Protein AF-A0A2R4T4C9-F1 (afdb_monomer_lite)

Organism: NCBI:txid1535768

Secondary structure (DSSP, 8-state):
----BTTB----TTGGGTTS----HHHHH--SS--HHHHHHHHHHHHHHHHHHHHH-HHHHHHHHHHHHHHHHHHHHHHHHHHHHT---

Sequence (89 aa):
MECIVAGHMAVTAVEITELVPAVDLDLFIGPNAESTSDRAARLDAARDILADLRESDSEAAAYAAALMHARRLLVRSAQRRSRQSGVAA

Radius of gyration: 17.56 Å; chains: 1; bounding box: 28×45×52 Å

pLDDT: mean 74.38, std 18.36, range [34.91, 95.88]

Foldseek 3Di:
DFDDDPPDGDDDPPCVVVVDQPADLCLLQPDPDDDPVRVVVSVVVLVVVLVVCVVVPVVSSVVSVVSNVVSVVVVVVVVVVVVVVVPDD

Structure (mmCIF, N/CA/C/O backbone):
data_AF-A0A2R4T4C9-F1
#
_entry.id   AF-A0A2R4T4C9-F1
#
loop_
_atom_site.group_PDB
_atom_site.id
_atom_site.type_symbol
_atom_site.label_atom_id
_atom_site.label_alt_id
_atom_site.label_comp_id
_atom_site.label_asym_id
_atom_site.label_entity_id
_atom_site.label_seq_id
_atom_site.pdbx_PDB_ins_code
_atom_site.Cartn_x
_atom_site.Cartn_y
_atom_site.Cartn_z
_atom_site.occupancy
_atom_site.B_iso_or_equiv
_atom_site.auth_seq_id
_atom_site.auth_comp_id
_atom_site.auth_asym_id
_atom_site.auth_atom_id
_atom_site.pdbx_PDB_model_num
ATOM 1 N N . MET A 1 1 ? -4.194 33.748 6.742 1.00 39.53 1 MET A N 1
ATOM 2 C CA . MET A 1 1 ? -4.933 33.077 5.653 1.00 39.53 1 MET A CA 1
ATOM 3 C C . MET A 1 1 ? -5.124 31.649 6.107 1.00 39.53 1 MET A C 1
ATOM 5 O O . MET A 1 1 ? -4.147 30.919 6.172 1.00 39.53 1 MET A O 1
ATOM 9 N N . GLU A 1 2 ? -6.328 31.318 6.559 1.00 41.69 2 GLU A N 1
ATOM 10 C CA . GLU A 1 2 ? -6.628 30.061 7.247 1.00 41.69 2 GLU A CA 1
ATOM 11 C C . GLU A 1 2 ? -7.528 29.226 6.337 1.00 41.69 2 GLU A C 1
ATOM 13 O O . GLU A 1 2 ? -8.551 29.717 5.860 1.00 41.69 2 GLU A O 1
ATOM 18 N N . CYS A 1 3 ? -7.104 28.000 6.034 1.00 34.91 3 CYS A N 1
ATOM 19 C CA . CYS A 1 3 ? -7.833 27.080 5.169 1.00 34.91 3 CYS A CA 1
ATOM 20 C C . CYS A 1 3 ? -8.297 25.896 6.017 1.00 34.91 3 CYS A C 1
ATOM 22 O O . CYS A 1 3 ? -7.476 25.173 6.577 1.00 34.91 3 CYS A O 1
ATOM 24 N N . ILE A 1 4 ? -9.613 25.728 6.124 1.00 43.34 4 ILE A N 1
ATOM 25 C CA . ILE A 1 4 ? -10.262 24.645 6.866 1.00 43.34 4 ILE A CA 1
ATOM 26 C C . ILE A 1 4 ? -10.487 23.484 5.898 1.00 43.34 4 ILE A C 1
ATOM 28 O O . ILE A 1 4 ? -11.116 23.664 4.855 1.00 43.34 4 ILE A O 1
ATOM 32 N N . VAL A 1 5 ? -10.018 22.288 6.253 1.00 49.59 5 VAL A N 1
ATOM 33 C CA . VAL A 1 5 ? -10.326 21.047 5.530 1.00 49.59 5 VAL A CA 1
ATOM 34 C C . VAL A 1 5 ? -10.968 20.080 6.522 1.00 49.59 5 VAL A C 1
ATOM 36 O O . VAL A 1 5 ? -10.403 19.800 7.572 1.00 49.59 5 VAL A O 1
ATOM 39 N N . ALA A 1 6 ? -12.183 19.621 6.213 1.00 48.69 6 ALA A N 1
ATOM 40 C CA . ALA A 1 6 ? -12.918 18.593 6.962 1.00 48.69 6 ALA A CA 1
ATOM 41 C C . ALA A 1 6 ? -13.115 18.834 8.483 1.00 48.69 6 ALA A C 1
ATOM 43 O O . ALA A 1 6 ? -13.233 17.883 9.246 1.00 48.69 6 ALA A O 1
ATOM 44 N N . GLY A 1 7 ? -13.199 20.091 8.937 1.00 50.88 7 GLY A N 1
ATOM 45 C CA . GLY A 1 7 ? -13.606 20.415 10.315 1.00 50.88 7 GLY A CA 1
ATOM 46 C C . GLY A 1 7 ? -12.507 20.361 11.383 1.00 50.88 7 GLY A C 1
ATOM 47 O O . GLY A 1 7 ? -12.813 20.580 12.551 1.00 50.88 7 GLY A O 1
ATOM 48 N N . HIS A 1 8 ? -11.243 20.154 11.010 1.00 46.09 8 HIS A N 1
ATOM 49 C CA . HIS A 1 8 ? -10.112 20.210 11.940 1.00 46.09 8 HIS A CA 1
ATOM 50 C C . HIS A 1 8 ? -9.171 21.374 11.594 1.00 46.09 8 HIS A C 1
ATOM 52 O O . HIS A 1 8 ? -8.871 21.625 10.425 1.00 46.09 8 HIS A O 1
ATOM 58 N N . MET A 1 9 ? -8.735 22.129 12.614 1.00 44.75 9 MET A N 1
ATOM 59 C CA . MET A 1 9 ? -7.762 23.212 12.439 1.00 44.75 9 MET A CA 1
ATOM 60 C C . MET A 1 9 ? -6.398 22.621 12.077 1.00 44.75 9 MET A C 1
ATOM 62 O O . MET A 1 9 ? -5.855 21.818 12.830 1.00 44.75 9 MET A O 1
ATOM 66 N N . ALA A 1 10 ? -5.834 23.039 10.945 1.00 42.03 10 ALA A N 1
ATOM 67 C CA . ALA A 1 10 ? -4.493 22.652 10.529 1.00 42.03 10 ALA A CA 1
ATOM 68 C C . ALA A 1 10 ? -3.445 23.316 11.440 1.00 42.03 10 ALA A C 1
ATOM 70 O O . ALA A 1 10 ? -3.091 24.483 11.254 1.00 42.03 10 ALA A O 1
ATOM 71 N N . VAL A 1 11 ? -2.960 22.574 12.435 1.00 54.22 11 VAL A N 1
ATOM 72 C CA . VAL A 1 11 ? -1.840 22.978 13.288 1.00 54.22 11 VAL A CA 1
ATOM 73 C C . VAL A 1 11 ? -0.549 22.505 12.614 1.00 54.22 11 VAL A C 1
ATOM 75 O O . VAL A 1 11 ? -0.309 21.318 12.482 1.00 54.22 11 VAL A O 1
ATOM 78 N N . THR A 1 12 ? 0.206 23.477 12.092 1.00 48.38 12 THR A N 1
ATOM 79 C CA . THR A 1 12 ? 1.609 23.493 11.616 1.00 48.38 12 THR A CA 1
ATOM 80 C C . THR A 1 12 ? 2.229 22.254 10.929 1.00 48.38 12 THR A C 1
ATOM 82 O O . THR A 1 12 ? 2.167 21.128 11.398 1.00 48.38 12 THR A O 1
ATOM 85 N N . ALA A 1 13 ? 2.988 22.489 9.848 1.00 49.94 13 ALA A N 1
ATOM 86 C CA . ALA A 1 13 ? 3.667 21.474 9.019 1.00 49.94 13 ALA A CA 1
ATOM 87 C C . ALA A 1 13 ? 4.629 20.503 9.751 1.00 49.94 13 ALA A C 1
ATOM 89 O O . ALA A 1 13 ? 5.145 19.580 9.129 1.00 49.94 13 ALA A O 1
ATOM 90 N N . VAL A 1 14 ? 4.883 20.711 11.045 1.00 45.25 14 VAL A N 1
ATOM 91 C CA . VAL A 1 14 ? 5.752 19.877 11.885 1.00 45.25 14 VAL A CA 1
ATOM 92 C C . VAL A 1 14 ? 4.988 18.696 12.505 1.00 45.25 14 VAL A C 1
ATOM 94 O O . VAL A 1 14 ? 5.551 17.609 12.600 1.00 45.25 14 VAL A O 1
ATOM 97 N N . GLU A 1 15 ? 3.699 18.845 12.830 1.00 46.53 15 GLU A N 1
ATOM 98 C CA . GLU A 1 15 ? 2.901 17.803 13.512 1.00 46.53 15 GLU A CA 1
ATOM 99 C C . GLU A 1 15 ? 2.261 16.784 12.548 1.00 46.53 15 GLU A C 1
ATOM 101 O O . GLU A 1 15 ? 1.827 15.714 12.964 1.00 46.53 15 GLU A O 1
ATOM 106 N N . ILE A 1 16 ? 2.303 17.039 11.235 1.00 51.22 16 ILE A N 1
ATOM 107 C CA . ILE A 1 16 ? 1.882 16.076 10.194 1.00 51.22 16 ILE A CA 1
ATOM 108 C C . ILE A 1 16 ? 2.788 14.827 10.185 1.00 51.22 16 ILE A C 1
ATOM 110 O O . ILE A 1 16 ? 2.406 13.792 9.654 1.00 51.22 16 ILE A O 1
ATOM 114 N N . THR A 1 17 ? 3.972 14.891 10.803 1.00 52.25 17 THR A N 1
ATOM 115 C CA . THR A 1 17 ? 4.900 13.750 10.892 1.00 52.25 17 THR A CA 1
ATOM 116 C C . THR A 1 17 ? 4.415 12.664 11.859 1.00 52.25 17 THR A C 1
ATOM 118 O O . THR A 1 17 ? 4.722 11.496 11.642 1.00 52.25 17 THR A O 1
ATOM 121 N N . GLU A 1 18 ? 3.633 13.010 12.889 1.00 50.09 18 GLU A N 1
ATOM 122 C CA . GLU A 1 18 ? 3.083 12.018 13.833 1.00 50.09 18 GLU A CA 1
ATOM 123 C C . GLU A 1 18 ? 1.719 11.464 13.398 1.00 50.09 18 GLU A C 1
ATOM 125 O O . GLU A 1 18 ? 1.293 10.419 13.884 1.00 50.09 18 GLU A O 1
ATOM 130 N N . LEU A 1 19 ? 1.067 12.121 12.434 1.00 52.81 19 LEU A N 1
ATOM 131 C CA . LEU A 1 19 ? -0.176 11.681 11.798 1.00 52.81 19 LEU A CA 1
ATOM 132 C C . LEU A 1 19 ? 0.077 11.194 10.362 1.00 52.81 19 LEU A C 1
ATOM 134 O O . LEU A 1 19 ? -0.711 11.437 9.451 1.00 52.81 19 LEU A O 1
ATOM 138 N N . VAL A 1 20 ? 1.213 10.536 10.130 1.00 58.09 20 VAL A N 1
ATOM 139 C CA . VAL A 1 20 ? 1.386 9.729 8.921 1.00 58.09 20 VAL A CA 1
ATOM 140 C C . VAL A 1 20 ? 0.826 8.353 9.256 1.00 58.09 20 VAL A C 1
ATOM 142 O O . VAL A 1 20 ? 1.357 7.707 10.162 1.00 58.09 20 VAL A O 1
ATOM 145 N N . PRO A 1 21 ? -0.230 7.883 8.565 1.00 59.94 21 PRO A N 1
ATOM 146 C CA . PRO A 1 21 ? -0.687 6.512 8.719 1.00 59.94 21 PRO A CA 1
ATOM 147 C C . PRO A 1 21 ? 0.515 5.576 8.601 1.00 59.94 21 PRO A C 1
ATOM 149 O O . PRO A 1 21 ? 1.306 5.745 7.672 1.00 59.94 21 PRO A O 1
ATOM 152 N N . ALA A 1 22 ? 0.672 4.624 9.527 1.00 64.56 22 ALA A N 1
ATOM 153 C CA . ALA A 1 22 ? 1.787 3.667 9.585 1.00 64.56 22 ALA A CA 1
ATOM 154 C C . ALA A 1 22 ? 1.728 2.633 8.438 1.00 64.56 22 ALA A C 1
ATOM 156 O O . ALA A 1 22 ? 1.797 1.423 8.629 1.00 64.56 22 ALA A O 1
ATOM 157 N N . VAL A 1 23 ? 1.525 3.126 7.225 1.00 70.50 23 VAL A N 1
ATOM 158 C CA . VAL A 1 23 ? 1.351 2.396 5.986 1.00 70.50 23 VAL A CA 1
ATOM 159 C C . VAL A 1 23 ? 2.725 2.317 5.340 1.00 70.50 23 VAL A C 1
ATOM 161 O O . VAL A 1 23 ? 3.316 3.338 4.994 1.00 70.50 23 VAL A O 1
ATOM 164 N N . ASP A 1 24 ? 3.238 1.102 5.182 1.00 81.62 24 ASP A N 1
ATOM 165 C CA . ASP A 1 24 ? 4.533 0.845 4.551 1.00 81.62 24 ASP A CA 1
ATOM 166 C C . ASP A 1 24 ? 4.537 1.341 3.091 1.00 81.62 24 ASP A C 1
ATOM 168 O O . ASP A 1 24 ? 3.940 0.732 2.201 1.00 81.62 24 ASP A O 1
ATOM 172 N N . LEU A 1 25 ? 5.203 2.470 2.826 1.00 82.00 25 LEU A N 1
ATOM 173 C CA . LEU A 1 25 ? 5.224 3.073 1.491 1.00 82.00 25 LEU A CA 1
ATOM 174 C C . LEU A 1 25 ? 5.833 2.141 0.438 1.00 82.00 25 LEU A C 1
ATOM 176 O O . LEU A 1 25 ? 5.334 2.097 -0.693 1.00 82.00 25 LEU A O 1
ATOM 180 N N . ASP A 1 26 ? 6.880 1.395 0.788 1.00 84.00 26 ASP A N 1
ATOM 181 C CA . ASP A 1 26 ? 7.577 0.522 -0.155 1.00 84.00 26 ASP A CA 1
ATOM 182 C C . ASP A 1 26 ? 6.701 -0.667 -0.546 1.00 84.00 26 ASP A C 1
ATOM 184 O O . ASP A 1 26 ? 6.704 -1.088 -1.708 1.00 84.00 26 ASP A O 1
ATOM 188 N N . LEU A 1 27 ? 5.849 -1.137 0.365 1.00 88.44 27 LEU A N 1
ATOM 189 C CA . LEU A 1 27 ? 4.860 -2.167 0.073 1.00 88.44 27 LEU A CA 1
ATOM 190 C C . LEU A 1 27 ? 3.835 -1.714 -0.984 1.00 88.44 27 LEU A C 1
ATOM 192 O O . LEU A 1 27 ? 3.555 -2.433 -1.952 1.00 88.44 27 LEU A O 1
ATOM 196 N N . PHE A 1 28 ? 3.291 -0.500 -0.862 1.00 88.81 28 PHE A N 1
ATOM 197 C CA . PHE A 1 28 ? 2.241 -0.020 -1.773 1.00 88.81 28 PHE A CA 1
ATOM 198 C C . PHE A 1 28 ? 2.789 0.547 -3.091 1.00 88.81 28 PHE A C 1
ATOM 200 O O . PHE A 1 28 ? 2.181 0.355 -4.156 1.00 88.81 28 PHE A O 1
ATOM 207 N N . ILE A 1 29 ? 3.951 1.201 -3.063 1.00 87.56 29 ILE A N 1
ATOM 208 C CA . ILE A 1 29 ? 4.580 1.801 -4.248 1.00 87.56 29 ILE A CA 1
ATOM 209 C C . ILE A 1 29 ? 5.408 0.757 -5.012 1.00 87.56 29 ILE A C 1
ATOM 211 O O . ILE A 1 29 ? 5.330 0.690 -6.248 1.00 87.56 29 ILE A O 1
ATOM 215 N N . GLY A 1 30 ? 6.130 -0.099 -4.291 1.00 85.06 30 GLY A N 1
ATOM 216 C CA . GLY A 1 30 ? 7.114 -1.029 -4.835 1.00 85.06 30 GLY A CA 1
ATOM 217 C C . GLY A 1 30 ? 8.414 -0.343 -5.278 1.00 85.06 30 GLY A C 1
ATOM 218 O O . GLY A 1 30 ? 8.416 0.852 -5.600 1.00 85.06 30 GLY A O 1
ATOM 219 N N . PRO A 1 31 ? 9.522 -1.097 -5.377 1.00 83.38 31 PRO A N 1
ATOM 220 C CA . PRO A 1 31 ? 10.817 -0.552 -5.774 1.00 83.38 31 PRO A CA 1
ATOM 221 C C . PRO A 1 31 ? 10.830 -0.059 -7.234 1.00 83.38 31 PRO A C 1
ATOM 223 O O . PRO A 1 31 ? 9.946 -0.351 -8.048 1.00 83.38 31 PRO A O 1
ATOM 226 N N . ASN A 1 32 ? 11.848 0.729 -7.596 1.00 74.25 32 ASN A N 1
ATOM 227 C CA . ASN A 1 32 ? 11.990 1.284 -8.951 1.00 74.25 32 ASN A CA 1
ATOM 228 C C . ASN A 1 32 ? 12.188 0.203 -10.026 1.00 74.25 32 ASN A C 1
ATOM 230 O O . ASN A 1 32 ? 11.642 0.330 -11.122 1.00 74.25 32 ASN A O 1
ATOM 234 N N . ALA A 1 33 ? 12.930 -0.855 -9.701 1.00 80.44 33 ALA A N 1
ATOM 235 C CA . ALA A 1 33 ? 13.109 -2.034 -10.536 1.00 80.44 33 ALA A CA 1
ATOM 236 C C . ALA A 1 33 ? 12.520 -3.240 -9.797 1.00 80.44 33 ALA A C 1
ATOM 238 O O . ALA A 1 33 ? 13.031 -3.646 -8.759 1.00 80.44 33 ALA A O 1
ATOM 239 N N . GLU A 1 34 ? 11.419 -3.771 -10.316 1.00 86.94 34 GLU A N 1
ATOM 240 C CA . GLU A 1 34 ? 10.675 -4.889 -9.736 1.00 86.94 34 GLU A CA 1
ATOM 241 C C . GLU A 1 34 ? 10.335 -5.868 -10.863 1.00 86.94 34 GLU A C 1
ATOM 243 O O . GLU A 1 34 ? 9.924 -5.438 -11.949 1.00 86.94 34 GLU A O 1
ATOM 248 N N . SER A 1 35 ? 10.513 -7.171 -10.633 1.00 88.62 35 SER A N 1
ATOM 249 C CA . SER A 1 35 ? 10.109 -8.185 -11.608 1.00 88.62 35 SER A CA 1
ATOM 250 C C . SER A 1 35 ? 8.579 -8.274 -11.695 1.00 88.62 35 SER A C 1
ATOM 252 O O . SER A 1 35 ? 7.850 -7.820 -10.811 1.00 88.62 35 SER A O 1
ATOM 254 N N . THR A 1 36 ? 8.047 -8.850 -12.773 1.00 88.31 36 THR A N 1
ATOM 255 C CA . THR A 1 36 ? 6.591 -8.997 -12.928 1.00 88.31 36 THR A CA 1
ATOM 256 C C . THR A 1 36 ? 5.978 -9.933 -11.887 1.00 88.31 36 THR A C 1
ATOM 258 O O . THR A 1 36 ? 4.860 -9.665 -11.447 1.00 88.31 36 THR A O 1
ATOM 261 N N . SER A 1 37 ? 6.690 -10.993 -11.490 1.00 90.06 37 SER A N 1
ATOM 262 C CA . SER A 1 37 ? 6.253 -11.931 -10.450 1.00 90.06 37 SER A CA 1
ATOM 263 C C . SER A 1 37 ? 6.249 -11.277 -9.075 1.00 90.06 37 SER A C 1
A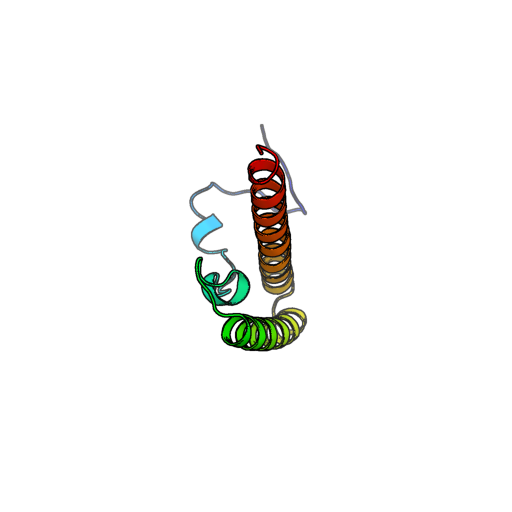TOM 265 O O . SER A 1 37 ? 5.238 -11.347 -8.379 1.00 90.06 37 SER A O 1
ATOM 267 N N . ASP A 1 38 ? 7.322 -10.568 -8.722 1.00 90.12 38 ASP A N 1
ATOM 268 C CA . ASP A 1 38 ? 7.438 -9.925 -7.408 1.00 90.12 38 ASP A CA 1
ATOM 269 C C . ASP A 1 38 ? 6.409 -8.803 -7.280 1.00 90.12 38 ASP A C 1
ATOM 271 O O . ASP A 1 38 ? 5.718 -8.691 -6.270 1.00 90.12 38 ASP A O 1
ATOM 275 N N . ARG A 1 39 ? 6.189 -8.060 -8.371 1.00 90.12 39 ARG A N 1
ATOM 276 C CA . ARG A 1 39 ? 5.125 -7.060 -8.454 1.00 90.12 39 ARG A CA 1
ATOM 277 C C . ARG A 1 39 ? 3.740 -7.654 -8.251 1.00 90.12 39 ARG A C 1
ATOM 279 O O . ARG A 1 39 ? 2.895 -7.006 -7.636 1.00 90.12 39 ARG A O 1
ATOM 286 N N . ALA A 1 40 ? 3.466 -8.829 -8.814 1.00 91.31 40 ALA A N 1
ATOM 287 C CA . ALA A 1 40 ? 2.177 -9.485 -8.637 1.00 91.31 40 ALA A CA 1
ATOM 288 C C . ALA A 1 40 ? 1.973 -9.886 -7.172 1.00 91.31 40 ALA A C 1
ATOM 290 O O . ALA A 1 40 ? 0.942 -9.529 -6.609 1.00 91.31 40 ALA A O 1
ATOM 291 N N . ALA A 1 41 ? 2.977 -10.521 -6.559 1.00 93.69 41 ALA A N 1
ATOM 292 C CA . ALA A 1 41 ? 2.952 -10.922 -5.154 1.00 93.69 41 ALA A CA 1
ATOM 293 C C . ALA A 1 41 ? 2.797 -9.720 -4.209 1.00 93.69 41 ALA A C 1
ATOM 295 O O . ALA A 1 41 ? 1.945 -9.719 -3.327 1.00 93.69 41 ALA A O 1
ATOM 296 N N . ARG A 1 42 ? 3.549 -8.641 -4.440 1.00 93.94 42 ARG A N 1
ATOM 297 C CA . ARG A 1 42 ? 3.435 -7.414 -3.648 1.00 93.94 42 ARG A CA 1
ATOM 298 C C . ARG A 1 42 ? 2.062 -6.764 -3.786 1.00 93.94 42 ARG A C 1
ATOM 300 O O . ARG A 1 42 ? 1.499 -6.306 -2.801 1.00 93.94 42 ARG A O 1
ATOM 307 N N . LEU A 1 43 ? 1.513 -6.694 -5.002 1.00 93.75 43 LEU A N 1
ATOM 308 C CA . LEU A 1 43 ? 0.170 -6.147 -5.208 1.00 93.75 43 LEU A CA 1
ATOM 309 C C . LEU A 1 43 ? -0.918 -7.020 -4.582 1.00 93.75 43 LEU A C 1
ATOM 311 O O . LEU A 1 43 ? -1.986 -6.495 -4.286 1.00 93.75 43 LEU A O 1
ATOM 315 N N . ASP A 1 44 ? -0.688 -8.322 -4.448 1.00 95.88 44 ASP A N 1
ATOM 316 C CA . ASP A 1 44 ? -1.569 -9.237 -3.725 1.00 95.88 44 ASP A CA 1
ATOM 317 C C . ASP A 1 44 ? -1.571 -8.895 -2.231 1.00 95.88 44 ASP A C 1
ATOM 319 O O . ASP A 1 44 ? -2.584 -8.427 -1.719 1.00 95.88 44 ASP A O 1
ATOM 323 N N . ALA A 1 45 ? -0.394 -8.906 -1.598 1.00 93.44 45 ALA A N 1
ATOM 324 C CA . ALA A 1 45 ? -0.227 -8.515 -0.196 1.00 93.44 45 ALA A CA 1
ATOM 325 C C . ALA A 1 45 ? -0.756 -7.097 0.100 1.00 93.44 45 ALA A C 1
ATOM 327 O O . ALA A 1 45 ? -1.424 -6.862 1.105 1.00 93.44 45 ALA A O 1
ATOM 328 N N . ALA A 1 46 ? -0.512 -6.138 -0.799 1.00 93.69 46 ALA A N 1
ATOM 329 C CA . ALA A 1 46 ? -1.021 -4.776 -0.663 1.00 93.69 46 ALA A CA 1
ATOM 330 C C . ALA A 1 46 ? -2.558 -4.708 -0.719 1.00 93.69 46 ALA A C 1
ATOM 332 O O . ALA A 1 46 ? -3.150 -3.814 -0.117 1.00 93.69 46 ALA A O 1
ATOM 333 N N . ARG A 1 47 ? -3.229 -5.608 -1.452 1.00 94.81 47 ARG A N 1
ATOM 334 C CA . ARG A 1 47 ? -4.700 -5.658 -1.475 1.00 94.81 47 ARG A CA 1
ATOM 335 C C . ARG A 1 47 ? -5.259 -6.233 -0.185 1.00 94.81 47 ARG A C 1
ATOM 337 O O . ARG A 1 47 ? -6.249 -5.685 0.290 1.00 94.81 47 ARG A O 1
ATOM 344 N N . ASP A 1 48 ? -4.623 -7.265 0.356 1.00 95.38 48 ASP A N 1
ATOM 345 C CA . ASP A 1 48 ? -5.031 -7.880 1.620 1.00 95.38 48 ASP A CA 1
ATOM 346 C C . ASP A 1 48 ? -4.933 -6.864 2.759 1.00 95.38 48 ASP A C 1
ATOM 348 O O . ASP A 1 48 ? -5.927 -6.556 3.408 1.00 95.38 48 ASP A O 1
ATOM 352 N N . ILE A 1 49 ? -3.783 -6.199 2.894 1.00 91.94 49 ILE A N 1
ATOM 353 C CA . ILE A 1 49 ? -3.592 -5.1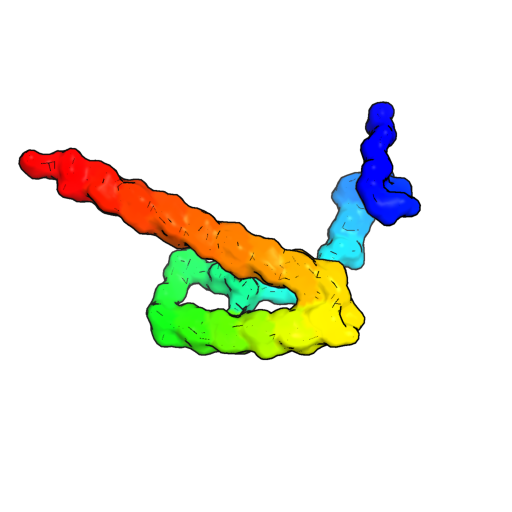70 3.926 1.00 91.94 49 ILE A CA 1
ATOM 354 C C . ILE A 1 49 ? -4.536 -3.983 3.713 1.00 91.94 49 ILE A C 1
ATOM 356 O O . ILE A 1 49 ? -5.045 -3.413 4.672 1.00 91.94 49 ILE A O 1
ATO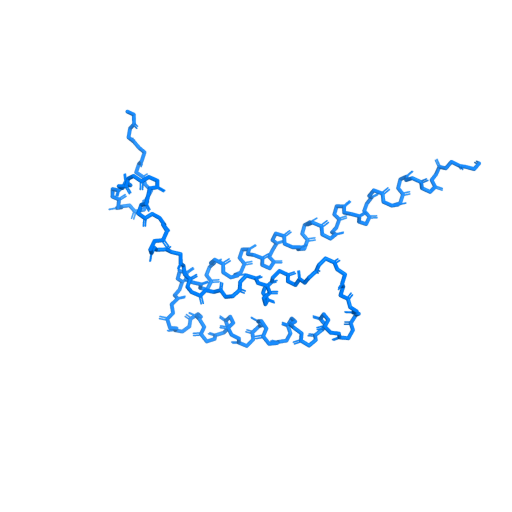M 360 N N . LEU A 1 50 ? -4.822 -3.598 2.464 1.00 92.62 50 LEU A N 1
ATOM 361 C CA . LEU A 1 50 ? -5.817 -2.557 2.202 1.00 92.62 50 LEU A CA 1
ATOM 362 C C . LEU A 1 50 ? -7.227 -2.974 2.648 1.00 92.62 50 LEU A C 1
ATOM 364 O O . LEU A 1 50 ? -8.007 -2.104 3.034 1.00 92.62 50 LEU A O 1
ATOM 368 N N . ALA A 1 51 ? -7.582 -4.258 2.564 1.00 94.12 51 ALA A N 1
ATOM 369 C CA . ALA A 1 51 ? -8.855 -4.753 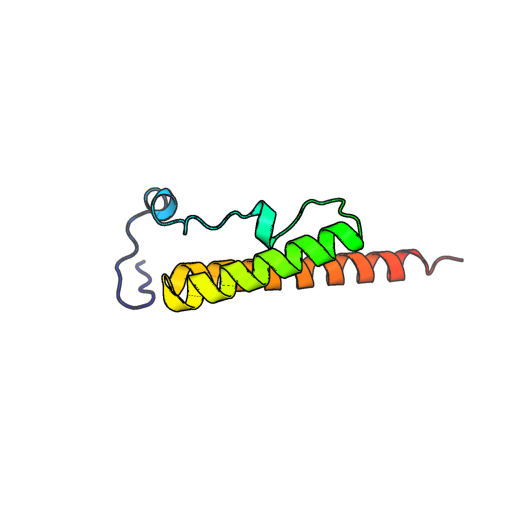3.078 1.00 94.12 51 ALA A CA 1
ATOM 370 C C . ALA A 1 51 ? -8.904 -4.625 4.606 1.00 94.12 51 ALA A C 1
ATOM 372 O O . ALA A 1 51 ? -9.835 -4.006 5.116 1.00 94.12 51 ALA A O 1
ATOM 373 N N . ASP A 1 52 ? -7.853 -5.058 5.302 1.00 92.44 52 ASP A N 1
ATOM 374 C CA . ASP A 1 52 ? -7.747 -4.946 6.762 1.00 92.44 52 ASP A CA 1
ATOM 375 C C . ASP A 1 52 ? -7.775 -3.482 7.235 1.00 92.44 52 ASP A C 1
ATOM 377 O O . ASP A 1 52 ? -8.448 -3.124 8.208 1.00 92.44 52 ASP A O 1
ATOM 381 N N . LEU A 1 53 ? -7.087 -2.588 6.516 1.00 89.81 53 LEU A N 1
ATOM 382 C CA . LEU A 1 53 ? -7.098 -1.153 6.808 1.00 89.81 53 LEU A CA 1
ATOM 383 C C . LEU A 1 53 ? -8.492 -0.551 6.621 1.00 89.81 53 LEU A C 1
ATOM 385 O O . LEU A 1 53 ? -8.888 0.304 7.398 1.00 89.81 53 LEU A O 1
ATOM 389 N N . ARG A 1 54 ? -9.283 -0.994 5.637 1.00 92.12 54 ARG A N 1
ATOM 390 C CA . ARG A 1 54 ? -10.655 -0.475 5.463 1.00 92.12 54 ARG A CA 1
ATOM 391 C C . ARG A 1 54 ? -11.555 -0.775 6.655 1.00 92.12 54 ARG A C 1
ATOM 393 O O . ARG A 1 54 ? -12.513 -0.036 6.866 1.00 92.12 54 ARG A O 1
ATOM 400 N N . GLU A 1 55 ? -11.264 -1.842 7.390 1.00 92.62 55 GLU A N 1
ATOM 401 C CA . GLU A 1 55 ? -12.018 -2.240 8.576 1.00 92.62 55 GLU A CA 1
ATOM 402 C C . GLU A 1 55 ? -11.509 -1.557 9.852 1.00 92.62 55 GLU A C 1
ATOM 404 O O . GLU A 1 55 ? -12.304 -1.252 10.739 1.00 92.62 55 GLU A O 1
ATOM 409 N N . SER A 1 56 ? -10.202 -1.296 9.939 1.00 87.69 56 SER A N 1
ATOM 410 C CA . SER A 1 56 ? -9.546 -0.797 11.157 1.00 87.69 56 SER A CA 1
ATOM 411 C C . SER A 1 56 ? -9.258 0.707 11.153 1.00 87.69 56 SER A C 1
ATOM 413 O O . SER A 1 56 ? -9.436 1.363 12.178 1.00 87.69 56 SER A O 1
ATOM 415 N N . ASP A 1 57 ? -8.838 1.263 10.017 1.00 87.69 57 ASP A N 1
ATOM 416 C CA . ASP A 1 57 ? -8.430 2.658 9.860 1.00 87.69 57 ASP A CA 1
ATOM 417 C C . ASP A 1 57 ? -8.744 3.166 8.440 1.00 87.69 57 ASP A C 1
ATOM 419 O O . ASP A 1 57 ? -7.980 3.021 7.476 1.00 87.69 57 ASP A O 1
ATOM 423 N N . SER A 1 58 ? -9.907 3.809 8.317 1.00 86.06 58 SER A N 1
ATOM 424 C CA . SER A 1 58 ? -10.391 4.337 7.039 1.00 86.06 58 SER A CA 1
ATOM 425 C C . SER A 1 58 ? -9.485 5.413 6.425 1.00 86.06 58 SER A C 1
ATOM 427 O O . SER A 1 58 ? -9.455 5.551 5.198 1.00 86.06 58 SER A O 1
ATOM 429 N N . GLU A 1 59 ? -8.734 6.157 7.243 1.00 85.94 59 GLU A N 1
ATOM 430 C CA . GLU A 1 59 ? -7.820 7.197 6.770 1.00 85.94 59 GLU A CA 1
ATOM 431 C C . GLU A 1 59 ? -6.546 6.565 6.201 1.00 85.94 59 GLU A C 1
ATOM 433 O O . GLU A 1 59 ? -6.158 6.858 5.063 1.00 85.94 59 GLU A O 1
ATOM 438 N N . ALA A 1 60 ? -5.968 5.600 6.919 1.00 84.81 60 ALA A N 1
ATOM 439 C CA . ALA A 1 60 ? -4.859 4.789 6.426 1.00 84.81 60 ALA A CA 1
ATOM 440 C C . ALA A 1 60 ? -5.217 4.049 5.129 1.00 84.81 60 ALA A C 1
ATOM 442 O O . ALA A 1 60 ? -4.428 4.025 4.179 1.00 84.81 60 ALA A O 1
ATOM 443 N N . ALA A 1 61 ? -6.433 3.503 5.040 1.00 90.06 61 ALA A N 1
ATOM 444 C CA . ALA A 1 61 ? -6.925 2.853 3.831 1.00 90.06 61 ALA A CA 1
ATOM 445 C C . ALA A 1 61 ? -7.016 3.819 2.638 1.00 90.06 61 ALA A C 1
ATOM 447 O O . ALA A 1 61 ? -6.626 3.472 1.516 1.00 90.06 61 ALA A O 1
ATOM 448 N N . ALA A 1 62 ? -7.522 5.036 2.858 1.00 89.94 62 ALA A N 1
ATOM 449 C CA . ALA A 1 62 ? -7.599 6.060 1.819 1.00 89.94 62 ALA A CA 1
ATOM 450 C C . ALA A 1 62 ? -6.198 6.462 1.330 1.00 89.94 62 ALA A C 1
ATOM 452 O O . ALA A 1 62 ? -5.963 6.545 0.119 1.00 89.94 62 ALA A O 1
ATOM 453 N N . TYR A 1 63 ? -5.255 6.632 2.259 1.00 87.88 63 TYR A N 1
ATOM 454 C CA . TYR A 1 63 ? -3.864 6.941 1.949 1.00 87.88 63 TYR A CA 1
ATOM 455 C C . TYR A 1 63 ? -3.189 5.822 1.138 1.00 87.88 63 TYR A C 1
ATOM 457 O O . TYR A 1 63 ? -2.665 6.069 0.048 1.00 87.88 63 TYR A O 1
ATOM 465 N N . ALA A 1 64 ? -3.292 4.568 1.586 1.00 89.88 64 ALA A N 1
ATOM 466 C CA . ALA A 1 64 ? -2.767 3.399 0.879 1.00 89.88 64 ALA A CA 1
ATOM 467 C C . ALA A 1 64 ? -3.343 3.268 -0.547 1.00 89.88 64 ALA A C 1
ATOM 469 O O . ALA A 1 64 ? -2.613 3.051 -1.523 1.00 89.88 64 ALA A O 1
ATOM 470 N N . ALA A 1 65 ? -4.654 3.476 -0.709 1.00 92.25 65 ALA A N 1
ATOM 471 C CA . ALA A 1 65 ? -5.304 3.458 -2.017 1.00 92.25 65 ALA A CA 1
ATOM 472 C C . ALA A 1 65 ? -4.778 4.565 -2.952 1.00 92.25 65 ALA A C 1
ATOM 474 O O . ALA A 1 65 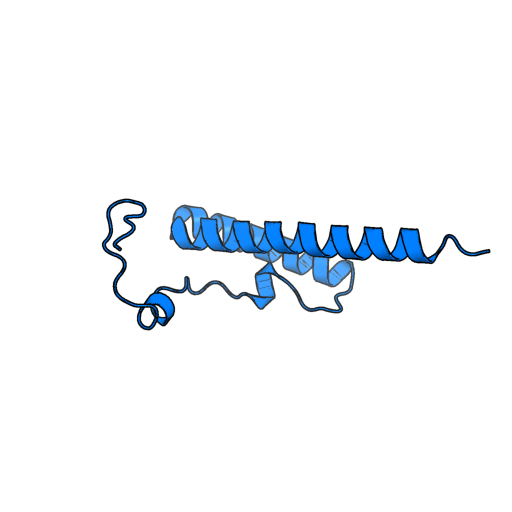? -4.588 4.326 -4.156 1.00 92.25 65 ALA A O 1
ATOM 475 N N . ALA A 1 66 ? -4.509 5.758 -2.410 1.00 90.75 66 ALA A N 1
ATOM 476 C CA . ALA A 1 66 ? -3.924 6.868 -3.154 1.00 90.75 66 ALA A CA 1
ATOM 477 C C . ALA A 1 66 ? -2.505 6.536 -3.647 1.00 90.75 66 ALA A C 1
ATOM 479 O O . ALA A 1 66 ? -2.210 6.760 -4.826 1.00 90.75 66 ALA A O 1
ATOM 480 N N . LEU A 1 67 ? -1.666 5.905 -2.816 1.00 90.62 67 LEU A N 1
ATOM 481 C CA . LEU A 1 67 ? -0.327 5.443 -3.208 1.00 90.62 67 LEU A CA 1
ATOM 482 C C . LEU A 1 67 ? -0.384 4.462 -4.389 1.00 90.62 67 LEU A C 1
ATOM 484 O O . LEU A 1 67 ? 0.299 4.646 -5.406 1.00 90.62 67 LEU A O 1
ATOM 488 N N . MET A 1 68 ? -1.273 3.464 -4.321 1.00 90.75 68 MET A N 1
ATOM 489 C CA . MET A 1 68 ? -1.467 2.509 -5.419 1.00 90.75 68 MET A CA 1
ATOM 490 C C . MET A 1 68 ? -1.956 3.191 -6.707 1.00 90.75 68 MET A C 1
ATOM 492 O O . MET A 1 68 ? -1.612 2.772 -7.819 1.00 90.75 68 MET A O 1
ATOM 496 N N . HIS A 1 69 ? -2.782 4.237 -6.595 1.00 90.25 69 HIS A N 1
ATOM 497 C CA . HIS A 1 69 ? -3.231 5.015 -7.747 1.00 90.25 69 HIS A CA 1
ATOM 498 C C . HIS A 1 69 ? -2.096 5.841 -8.365 1.00 90.25 69 HIS A C 1
ATOM 500 O O . HIS A 1 69 ? -1.873 5.744 -9.575 1.00 90.25 69 HIS A O 1
ATOM 506 N N . ALA A 1 70 ? -1.342 6.580 -7.552 1.00 86.19 70 ALA A N 1
ATOM 507 C CA . ALA A 1 70 ? -0.214 7.389 -8.001 1.00 86.19 70 ALA A CA 1
ATOM 508 C C . ALA A 1 70 ? 0.830 6.540 -8.745 1.00 86.19 70 ALA A C 1
ATOM 510 O O . ALA A 1 70 ? 1.239 6.884 -9.858 1.00 86.19 70 ALA A 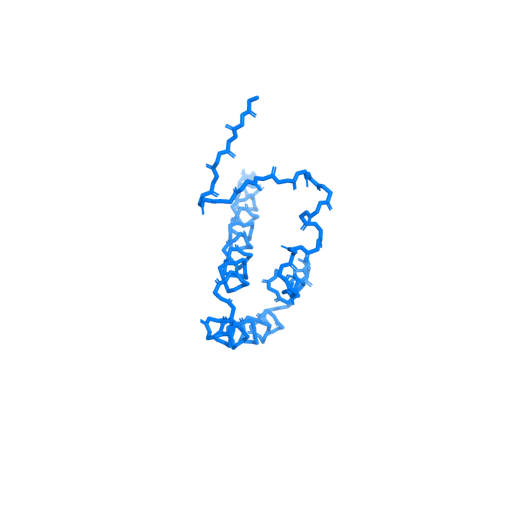O 1
ATOM 511 N N . ARG A 1 71 ? 1.174 5.358 -8.214 1.00 85.50 71 ARG A N 1
ATOM 512 C CA . ARG A 1 71 ? 2.094 4.424 -8.882 1.00 85.50 71 ARG A CA 1
ATOM 513 C C . ARG A 1 71 ? 1.606 4.007 -10.271 1.00 85.50 71 ARG A C 1
ATOM 515 O O . ARG A 1 71 ? 2.404 3.943 -11.206 1.00 85.50 71 ARG A O 1
ATOM 522 N N . ARG A 1 72 ? 0.302 3.756 -10.450 1.00 83.69 72 ARG A N 1
ATOM 523 C CA . ARG A 1 72 ? -0.267 3.428 -11.773 1.00 83.69 72 ARG A CA 1
ATOM 524 C C . ARG A 1 72 ? -0.080 4.567 -12.773 1.00 83.69 72 ARG A C 1
ATOM 526 O O . ARG A 1 72 ? 0.213 4.295 -13.937 1.00 83.69 72 ARG A O 1
ATOM 533 N N . LEU A 1 73 ? -0.233 5.817 -12.341 1.00 84.31 73 LEU A N 1
ATOM 534 C CA . LEU A 1 73 ? -0.016 6.984 -13.198 1.00 84.31 73 LEU A CA 1
ATOM 535 C C . LEU A 1 73 ? 1.460 7.129 -13.586 1.00 84.31 73 LEU A C 1
ATOM 537 O O . LEU A 1 73 ? 1.763 7.333 -14.763 1.00 84.31 73 LEU A O 1
ATOM 541 N N . LEU A 1 74 ? 2.375 6.928 -12.633 1.00 80.56 74 LEU A N 1
ATOM 542 C CA . LEU A 1 74 ? 3.818 6.966 -12.881 1.00 80.56 74 LEU A CA 1
ATOM 543 C C . LEU A 1 74 ? 4.245 5.905 -13.904 1.00 80.56 74 LEU A C 1
ATOM 545 O O . LEU A 1 74 ? 4.868 6.250 -14.910 1.00 80.56 74 LEU A O 1
ATOM 549 N N . VAL A 1 75 ? 3.824 4.648 -13.727 1.00 78.56 75 VAL A N 1
ATOM 550 C CA . VAL A 1 75 ? 4.126 3.559 -14.676 1.00 78.56 75 VAL A CA 1
ATOM 551 C C . VAL A 1 75 ? 3.571 3.864 -16.073 1.00 78.56 75 VAL A C 1
ATOM 553 O O . VAL A 1 75 ? 4.277 3.706 -17.069 1.00 78.56 75 VAL A O 1
ATOM 556 N N . ARG A 1 76 ? 2.332 4.367 -16.169 1.00 74.69 76 ARG A N 1
ATOM 557 C CA . ARG A 1 76 ? 1.727 4.753 -17.457 1.00 74.69 76 ARG A CA 1
ATOM 558 C C . ARG A 1 76 ? 2.498 5.878 -18.141 1.00 74.69 76 ARG A C 1
ATOM 560 O O . ARG A 1 76 ? 2.709 5.821 -19.351 1.00 74.69 76 ARG A O 1
ATOM 567 N N . SER A 1 77 ? 2.927 6.889 -17.386 1.00 68.38 77 SER A N 1
ATOM 568 C CA . SER A 1 77 ? 3.696 8.011 -17.932 1.00 68.38 77 SER A CA 1
ATOM 569 C C . SER A 1 77 ? 5.065 7.570 -18.464 1.00 68.38 77 SER A C 1
ATOM 571 O O . SER A 1 77 ? 5.462 7.991 -19.552 1.00 68.38 77 SER A O 1
ATOM 573 N N . ALA A 1 78 ? 5.744 6.654 -17.763 1.00 70.62 78 ALA A N 1
ATOM 574 C CA . ALA A 1 78 ? 7.012 6.078 -18.201 1.00 70.62 78 ALA A CA 1
ATOM 575 C C . ALA A 1 78 ? 6.855 5.281 -19.508 1.00 70.62 78 ALA A C 1
ATOM 577 O O . ALA A 1 78 ? 7.623 5.478 -20.450 1.00 70.62 78 ALA A O 1
ATOM 578 N N . GLN A 1 79 ? 5.805 4.460 -19.612 1.00 70.38 79 GLN A N 1
ATOM 579 C CA . GLN A 1 79 ? 5.514 3.671 -20.814 1.00 70.38 79 GLN A CA 1
ATOM 580 C C . GLN A 1 79 ? 5.137 4.536 -22.030 1.00 70.38 79 GLN A C 1
ATOM 582 O O . GLN A 1 79 ? 5.319 4.131 -23.178 1.00 70.38 79 GLN A O 1
ATOM 587 N N . ARG A 1 80 ? 4.584 5.731 -21.804 1.00 68.25 80 ARG A N 1
ATOM 588 C CA . ARG A 1 80 ? 4.222 6.659 -22.884 1.00 68.25 80 ARG A CA 1
ATOM 589 C C . ARG A 1 80 ? 5.454 7.348 -23.476 1.00 68.25 80 ARG A C 1
ATOM 591 O O . ARG A 1 80 ? 5.532 7.476 -24.694 1.00 68.25 80 ARG A O 1
ATOM 598 N N . ARG A 1 81 ? 6.431 7.715 -22.637 1.00 65.00 81 ARG A N 1
ATOM 599 C CA . ARG A 1 81 ? 7.707 8.300 -23.087 1.00 65.00 81 ARG A CA 1
ATOM 600 C C . ARG A 1 81 ? 8.541 7.316 -23.905 1.00 65.00 81 ARG A C 1
ATOM 602 O O . ARG A 1 81 ? 9.045 7.697 -24.956 1.00 65.00 81 ARG A O 1
ATOM 609 N N . SER A 1 82 ? 8.625 6.049 -23.490 1.00 66.69 82 SER A N 1
ATOM 610 C CA . SER A 1 82 ? 9.385 5.038 -24.244 1.00 66.69 82 SER A CA 1
ATOM 611 C C . SER A 1 82 ? 8.835 4.813 -25.657 1.00 66.69 82 SER A C 1
ATOM 613 O O . SER A 1 82 ? 9.602 4.617 -26.593 1.00 66.69 82 SER A O 1
ATOM 615 N N . ARG A 1 83 ? 7.512 4.914 -25.838 1.00 61.94 83 ARG A N 1
ATOM 616 C CA . ARG A 1 83 ? 6.866 4.826 -27.157 1.00 61.94 83 ARG A CA 1
ATOM 617 C C . ARG A 1 83 ? 7.159 6.018 -28.068 1.00 61.94 83 ARG A C 1
ATOM 619 O O . ARG A 1 83 ? 7.185 5.839 -29.277 1.00 61.94 83 ARG A O 1
ATOM 626 N N . GLN A 1 84 ? 7.364 7.211 -27.513 1.00 61.00 84 GLN A N 1
ATOM 627 C CA . GLN A 1 84 ? 7.654 8.417 -28.297 1.00 61.00 84 GLN A CA 1
ATOM 628 C C . GLN A 1 84 ? 9.124 8.491 -28.728 1.00 61.00 84 GLN A C 1
ATOM 630 O O . GLN A 1 84 ? 9.401 8.929 -29.837 1.00 61.00 84 GLN A O 1
ATOM 635 N N . SER A 1 85 ? 10.057 8.003 -27.906 1.00 59.84 85 SER A N 1
ATOM 636 C CA . SER A 1 85 ? 11.484 7.953 -28.266 1.00 59.84 85 SER A CA 1
ATOM 637 C C . SER A 1 85 ? 11.839 6.867 -29.292 1.00 59.84 85 SER A C 1
ATOM 639 O O . SER A 1 85 ? 12.928 6.910 -29.847 1.00 59.84 85 SER A O 1
ATOM 641 N N . GLY A 1 86 ? 10.941 5.912 -29.560 1.00 54.41 86 GLY A N 1
ATOM 642 C CA . GLY A 1 86 ? 11.121 4.893 -30.604 1.00 54.41 86 GLY A CA 1
ATOM 643 C C . GLY A 1 86 ? 10.718 5.339 -32.015 1.00 54.41 86 GLY A C 1
ATOM 644 O O . GLY A 1 86 ? 10.909 4.580 -32.959 1.00 54.41 86 GLY A O 1
ATOM 645 N N . VAL A 1 87 ? 10.159 6.545 -32.179 1.00 54.94 87 VAL A N 1
ATOM 646 C CA . VAL A 1 87 ? 9.782 7.108 -33.488 1.00 54.94 87 VAL A CA 1
ATOM 647 C C . VAL A 1 87 ? 10.876 8.072 -33.947 1.00 54.94 87 VAL A C 1
ATOM 649 O O . VAL A 1 87 ? 10.708 9.287 -33.954 1.00 54.94 87 VAL A O 1
ATOM 652 N N . ALA A 1 88 ? 12.036 7.509 -34.265 1.00 50.31 88 ALA A N 1
ATOM 653 C CA . ALA A 1 88 ? 13.107 8.158 -35.012 1.00 50.31 88 ALA A CA 1
ATOM 654 C C . ALA A 1 88 ? 13.892 7.054 -35.735 1.00 50.31 88 ALA A C 1
ATOM 656 O O . ALA A 1 88 ? 14.876 6.535 -35.210 1.00 50.31 88 ALA A O 1
ATOM 657 N N . ALA A 1 89 ? 13.386 6.643 -36.896 1.00 43.31 89 ALA A N 1
ATOM 658 C CA . ALA A 1 89 ? 14.066 5.796 -37.870 1.00 43.31 89 ALA A CA 1
ATOM 659 C C . ALA A 1 89 ? 13.780 6.361 -39.262 1.00 43.31 89 ALA A C 1
ATOM 661 O O . ALA A 1 89 ? 12.610 6.756 -39.484 1.00 43.31 89 ALA A O 1
#